Protein AF-A0A7S1PJK7-F1 (afdb_monomer_lite)

Organism: Alexandrium catenella (NCBI:txid2925)

Sequence (178 aa):
MEEAQFVAVVRESGYMPRGKQKHLVQDWFHKVQRPDGTIGFSEFLAVVRKLRELDRDRLRRIVDIHMPQRSGVVATSDVNDLLRDTGIMARNVLERTEIAALVEESQSSGARTLGREDVVMLCQRIAAKLRTMRHERERQYVPSVGWTEAHYCEFRAAFMVFDEDMSGVLERNEVMKA

Radius of gyration: 18.47 Å; chains: 1; bounding box: 55×32×52 Å

Secondary structure (DSSP, 8-state):
--HHHHHHHHHHHT-PPPGGGTHHHHHHHHHH--TTS---HHHHHHHHHHHHHHHHHHHHHHHHHHS-TTT-EEETTTHHHHHHHHT---SSHHHHHHHHHHHHHT-TTS-SEEEHHHHHHHHHHHHHHHHHHHHHHHHHHHHHTT--HHHHHHHHHHHHHH-SS--SS--HHHHTT-

Foldseek 3Di:
DALVVLVVVCLLLVLQDFDPCNCVSVVLLVVQADPVRDHDPVSSVVVVVVSLVVLLVVLLVLLVVQDDPPPQKHFLVCLQVSCVVSLLDDPDDVLVVVLVVLSVVLCPDVPRIGGSVSSSVSSSVSNVVRSVVVVVVLVVVQVVVPHDVVVSVVVVVVVVVQPRRSNVDHDPVSVVVD

Structure (mmCIF, N/CA/C/O backbone):
data_AF-A0A7S1PJK7-F1
#
_entry.id   AF-A0A7S1PJK7-F1
#
loop_
_atom_site.group_PDB
_atom_site.id
_atom_site.type_symbol
_atom_site.label_atom_id
_atom_site.label_alt_id
_atom_site.label_comp_id
_atom_site.label_asym_id
_atom_site.label_entity_id
_atom_site.label_seq_id
_atom_site.pdbx_PDB_ins_code
_atom_site.Cartn_x
_atom_site.Cartn_y
_atom_site.Cartn_z
_atom_site.occupancy
_atom_site.B_iso_or_equiv
_atom_site.auth_seq_id
_atom_site.auth_comp_id
_atom_site.auth_asym_id
_atom_site.auth_atom_id
_atom_site.pdbx_PDB_model_num
ATOM 1 N N . MET A 1 1 ? -5.685 7.215 21.814 1.00 84.88 1 MET A N 1
ATOM 2 C CA . MET A 1 1 ? -6.270 6.256 20.852 1.00 84.88 1 MET A CA 1
ATOM 3 C C . MET A 1 1 ? -6.161 4.855 21.429 1.00 84.88 1 MET A C 1
ATOM 5 O O . MET A 1 1 ? -5.092 4.526 21.937 1.00 84.88 1 MET A O 1
ATOM 9 N N . GLU A 1 2 ? -7.250 4.090 21.390 1.00 87.81 2 GLU A N 1
ATOM 10 C CA . GLU A 1 2 ? -7.316 2.692 21.856 1.00 87.81 2 GLU A CA 1
ATOM 11 C C . GLU A 1 2 ? -6.807 1.707 20.785 1.00 87.81 2 GLU A C 1
ATOM 13 O O . GLU A 1 2 ? -6.624 2.087 19.626 1.00 87.81 2 GLU A O 1
ATOM 18 N N . GLU A 1 3 ? -6.590 0.438 21.146 1.00 87.00 3 GLU A N 1
ATOM 19 C CA . GLU A 1 3 ? -6.033 -0.581 20.238 1.00 87.00 3 GLU A CA 1
ATOM 20 C C . GLU A 1 3 ? -6.895 -0.807 18.994 1.00 87.00 3 GLU A C 1
ATOM 22 O O . GLU A 1 3 ? -6.382 -0.783 17.874 1.00 87.00 3 GLU A O 1
ATOM 27 N N . ALA A 1 4 ? -8.211 -0.948 19.163 1.00 85.38 4 ALA A N 1
ATOM 28 C CA . ALA A 1 4 ? -9.129 -1.161 18.046 1.00 85.38 4 ALA A CA 1
ATOM 29 C C . ALA A 1 4 ? -9.072 -0.008 17.027 1.00 85.38 4 ALA A C 1
ATOM 31 O O . ALA A 1 4 ? -8.994 -0.237 15.820 1.00 85.38 4 ALA A O 1
ATOM 32 N N . GLN A 1 5 ? -9.028 1.235 17.517 1.00 87.00 5 GLN A N 1
ATOM 33 C CA . GLN A 1 5 ? -8.888 2.428 16.678 1.00 87.00 5 GLN A CA 1
ATOM 34 C C . GLN A 1 5 ? -7.528 2.460 15.971 1.00 87.00 5 GLN A C 1
ATOM 36 O O . GLN A 1 5 ? -7.453 2.761 14.783 1.00 87.00 5 GLN A O 1
ATOM 41 N N . PHE A 1 6 ? -6.450 2.108 16.675 1.00 89.50 6 PHE A N 1
ATOM 42 C CA . PHE A 1 6 ? -5.112 2.041 16.094 1.00 89.50 6 PHE A CA 1
ATOM 43 C C . PHE A 1 6 ? -5.045 1.032 14.941 1.00 89.50 6 PHE A C 1
ATOM 45 O O . PHE A 1 6 ? -4.557 1.361 13.859 1.00 89.50 6 PHE A O 1
ATOM 52 N N . VAL A 1 7 ? -5.570 -0.178 15.149 1.00 88.12 7 VAL A N 1
ATOM 53 C CA . VAL A 1 7 ? -5.600 -1.232 14.126 1.00 88.12 7 VAL A CA 1
ATOM 54 C C . VAL A 1 7 ? -6.446 -0.809 12.926 1.00 88.12 7 VAL A C 1
ATOM 56 O O . VAL A 1 7 ? -6.007 -0.999 11.789 1.00 88.12 7 VAL A O 1
ATOM 59 N N . ALA A 1 8 ? -7.608 -0.187 13.155 1.00 85.25 8 ALA A N 1
ATOM 60 C CA . ALA A 1 8 ? -8.463 0.327 12.087 1.00 85.25 8 ALA A CA 1
ATOM 61 C C . ALA A 1 8 ? -7.722 1.353 11.214 1.00 85.25 8 ALA A C 1
ATOM 63 O O . ALA A 1 8 ? -7.629 1.179 9.998 1.00 85.25 8 ALA A O 1
ATOM 64 N N . VAL A 1 9 ? -7.080 2.352 11.827 1.00 87.62 9 VAL A N 1
ATOM 65 C CA . VAL A 1 9 ? -6.327 3.379 11.087 1.00 87.62 9 VAL A CA 1
ATOM 66 C C . VAL A 1 9 ? -5.125 2.774 10.348 1.00 87.62 9 VAL A C 1
ATOM 68 O O . VAL A 1 9 ? -4.821 3.156 9.215 1.00 87.62 9 VAL A O 1
ATOM 71 N N . VAL A 1 10 ? -4.428 1.800 10.942 1.00 89.25 10 VAL A N 1
ATOM 72 C CA . VAL A 1 10 ? -3.316 1.103 10.272 1.00 89.25 10 VAL A CA 1
ATOM 73 C C . VAL A 1 10 ? -3.813 0.308 9.060 1.00 89.25 10 VAL A C 1
ATOM 75 O O . VAL A 1 10 ? -3.172 0.350 8.004 1.00 89.25 10 VAL A O 1
ATOM 78 N N . ARG A 1 11 ? -4.968 -0.355 9.163 1.00 86.19 11 ARG A N 1
ATOM 79 C CA . ARG A 1 11 ? -5.610 -1.045 8.037 1.00 86.19 11 ARG A CA 1
ATOM 80 C C . ARG A 1 11 ? -5.991 -0.061 6.927 1.00 86.19 11 ARG A C 1
ATOM 82 O O . ARG A 1 11 ? -5.604 -0.277 5.780 1.00 86.19 11 ARG A O 1
ATOM 89 N N . GLU A 1 12 ? -6.643 1.048 7.263 1.00 82.94 12 GLU A N 1
ATOM 90 C CA . GLU A 1 12 ? -7.028 2.098 6.306 1.00 82.94 12 GLU A CA 1
ATOM 91 C C . GLU A 1 12 ? -5.825 2.758 5.623 1.00 82.94 12 GLU A C 1
ATOM 93 O O . GLU A 1 12 ? -5.869 3.085 4.436 1.00 82.94 12 GLU A O 1
ATOM 98 N N . SER A 1 13 ? -4.699 2.886 6.330 1.00 84.69 13 SER A N 1
ATOM 99 C CA . SER A 1 13 ? -3.466 3.424 5.747 1.00 84.69 13 SER A CA 1
ATOM 100 C C . SER A 1 13 ? -2.891 2.543 4.624 1.00 84.69 13 SER A C 1
ATOM 102 O O . SER A 1 13 ? -2.109 3.015 3.788 1.00 84.69 13 SER A O 1
ATOM 104 N N . GLY A 1 14 ? -3.285 1.264 4.584 1.00 84.44 14 GLY A N 1
ATOM 105 C CA . GLY A 1 14 ? -2.800 0.260 3.641 1.00 84.44 14 GLY A CA 1
ATOM 106 C C . GLY A 1 14 ? -1.414 -0.300 3.967 1.00 84.44 14 GLY A C 1
ATOM 107 O O . GLY A 1 14 ? -0.818 -0.941 3.106 1.00 84.44 14 GLY A O 1
ATOM 108 N N . TYR A 1 15 ? -0.900 -0.061 5.179 1.00 88.00 15 TYR A N 1
ATOM 109 C CA . TYR A 1 15 ? 0.404 -0.558 5.645 1.00 88.00 15 TYR A CA 1
ATOM 110 C C . TYR A 1 15 ? 0.311 -1.697 6.662 1.00 88.00 15 TYR A C 1
ATOM 112 O O . TYR A 1 15 ? 1.319 -2.093 7.247 1.00 88.00 15 TYR A O 1
ATOM 120 N N . MET A 1 16 ? -0.887 -2.220 6.902 1.00 87.50 16 MET A N 1
ATOM 121 C CA . MET A 1 16 ? -1.063 -3.356 7.793 1.00 87.50 16 MET A CA 1
ATOM 122 C C . MET A 1 16 ? -0.271 -4.574 7.247 1.00 87.50 16 MET A C 1
ATOM 124 O O . MET A 1 16 ? -0.420 -4.945 6.078 1.00 87.50 16 MET A O 1
ATOM 128 N N . PRO A 1 17 ? 0.624 -5.188 8.040 1.00 85.31 17 PRO A N 1
ATOM 129 C CA . PRO A 1 17 ? 1.441 -6.304 7.578 1.00 85.31 17 PRO A CA 1
ATOM 130 C C . PRO A 1 17 ? 0.592 -7.543 7.285 1.00 85.31 17 PRO A C 1
ATOM 132 O O . PRO A 1 17 ? -0.418 -7.799 7.940 1.00 85.31 17 PRO A O 1
ATOM 135 N N . ARG A 1 18 ? 1.033 -8.355 6.319 1.00 79.38 18 ARG A N 1
ATOM 136 C CA . ARG A 1 18 ? 0.333 -9.576 5.893 1.00 79.38 18 ARG A CA 1
ATOM 137 C C . ARG A 1 18 ? 1.004 -10.844 6.431 1.00 79.38 18 ARG A C 1
ATOM 139 O O . ARG A 1 18 ? 2.179 -10.851 6.804 1.00 79.38 18 ARG A O 1
ATOM 146 N N . GLY A 1 19 ? 0.245 -11.940 6.453 1.00 80.31 19 GLY A N 1
ATOM 147 C CA . GLY A 1 19 ? 0.735 -13.266 6.838 1.00 80.31 19 GLY A CA 1
ATOM 148 C C . GLY A 1 19 ? 1.355 -13.297 8.238 1.00 80.31 19 GLY A C 1
ATOM 149 O O . GLY A 1 19 ? 0.785 -12.779 9.196 1.00 80.31 19 GLY A O 1
ATOM 150 N N . LYS A 1 20 ? 2.552 -13.886 8.353 1.00 80.50 20 LYS A N 1
ATOM 151 C CA . LYS A 1 20 ? 3.246 -14.077 9.639 1.00 80.50 20 LYS A CA 1
ATOM 152 C C . LYS A 1 20 ? 3.584 -12.770 10.361 1.00 80.50 20 LYS A C 1
ATOM 154 O O . LYS A 1 20 ? 3.830 -12.812 11.556 1.00 80.50 20 LYS A O 1
ATOM 159 N N . GLN A 1 21 ? 3.589 -11.626 9.674 1.00 85.25 21 GLN A N 1
ATOM 160 C CA . GLN A 1 21 ? 3.954 -10.327 10.249 1.00 85.25 21 GLN A CA 1
ATOM 161 C C . GLN A 1 21 ? 2.773 -9.563 10.872 1.00 85.25 21 GLN A C 1
ATOM 163 O O . GLN A 1 21 ? 2.993 -8.496 11.435 1.00 85.25 21 GLN A O 1
ATOM 168 N N . LYS A 1 22 ? 1.536 -10.087 10.816 1.00 82.62 22 LYS A N 1
ATOM 169 C CA . LYS A 1 22 ? 0.336 -9.417 11.365 1.00 82.62 22 LYS A CA 1
ATOM 170 C C . LYS A 1 22 ? 0.481 -9.002 12.839 1.00 82.62 22 LYS A C 1
ATOM 172 O O . LYS A 1 22 ? 0.051 -7.914 13.207 1.00 82.62 22 LYS A O 1
ATOM 177 N N . HIS A 1 23 ? 1.142 -9.829 13.653 1.00 86.31 23 HIS A N 1
ATOM 178 C CA . HIS A 1 23 ? 1.374 -9.573 15.082 1.00 86.31 23 HIS A CA 1
ATOM 179 C C . HIS A 1 23 ? 2.233 -8.324 15.355 1.00 86.31 23 HIS A C 1
ATOM 181 O O . HIS A 1 23 ? 2.114 -7.727 16.420 1.00 86.31 23 HIS A O 1
ATOM 187 N N . LEU A 1 24 ? 3.044 -7.862 14.390 1.00 90.50 24 LEU A N 1
ATOM 188 C CA . LEU A 1 24 ? 3.933 -6.708 14.582 1.00 90.50 24 LEU A CA 1
ATOM 189 C C . LEU A 1 24 ? 3.176 -5.428 14.948 1.00 90.50 24 LEU A C 1
ATOM 191 O O . LEU A 1 24 ? 3.710 -4.585 15.663 1.00 90.50 24 LEU A O 1
ATOM 195 N N . VAL A 1 25 ? 1.942 -5.270 14.464 1.00 90.81 25 VAL A N 1
ATOM 196 C CA . VAL A 1 25 ? 1.110 -4.095 14.761 1.00 90.81 25 VAL A CA 1
ATOM 197 C C . VAL A 1 25 ? 0.693 -4.089 16.226 1.00 90.81 25 VAL A C 1
ATOM 199 O O . VAL A 1 25 ? 0.812 -3.053 16.874 1.00 90.81 25 VAL A O 1
ATOM 202 N N . GLN A 1 26 ? 0.298 -5.247 16.760 1.00 90.31 26 GLN A N 1
ATOM 203 C CA . GLN A 1 26 ? -0.027 -5.418 18.176 1.00 90.31 26 GLN A CA 1
ATOM 204 C C . GLN A 1 26 ? 1.225 -5.233 19.037 1.00 90.31 26 GLN A C 1
ATOM 206 O O . GLN A 1 26 ? 1.210 -4.461 19.990 1.00 90.31 26 GLN A O 1
ATOM 211 N N . ASP A 1 27 ? 2.348 -5.848 18.669 1.00 92.69 27 ASP A N 1
ATOM 212 C CA . ASP A 1 27 ? 3.607 -5.681 19.403 1.00 92.69 27 ASP A CA 1
ATOM 213 C C . ASP A 1 27 ? 4.053 -4.218 19.459 1.00 92.69 27 ASP A C 1
ATOM 215 O O . ASP A 1 27 ? 4.560 -3.742 20.476 1.00 92.69 27 ASP A O 1
ATOM 219 N N . TRP A 1 28 ? 3.915 -3.492 18.348 1.00 93.50 28 TRP A N 1
ATOM 220 C CA . TRP A 1 28 ? 4.281 -2.083 18.288 1.00 93.50 28 TRP A CA 1
ATOM 221 C C . TRP A 1 28 ? 3.296 -1.206 19.045 1.00 93.50 28 TRP A C 1
ATOM 223 O O . TRP A 1 28 ? 3.766 -0.278 19.695 1.00 93.50 28 TRP A O 1
ATOM 233 N N . PHE A 1 29 ? 1.999 -1.527 19.033 1.00 91.88 29 PHE A N 1
ATOM 234 C CA . PHE A 1 29 ? 0.999 -0.878 19.877 1.00 91.88 29 PHE A CA 1
ATOM 235 C C . PHE A 1 29 ? 1.406 -0.957 21.355 1.00 91.88 29 PHE A C 1
ATOM 237 O O . PHE A 1 29 ? 1.643 0.078 21.973 1.00 91.88 29 PHE A O 1
ATOM 244 N N . HIS A 1 30 ? 1.619 -2.166 21.883 1.00 92.12 30 HIS A N 1
ATOM 245 C CA . HIS A 1 30 ? 1.985 -2.378 23.290 1.00 92.12 30 HIS A CA 1
ATOM 246 C C . HIS A 1 30 ? 3.309 -1.701 23.673 1.00 92.12 30 HIS A C 1
ATOM 248 O O . HIS A 1 30 ? 3.463 -1.209 24.786 1.00 92.12 30 HIS A O 1
ATOM 254 N N . LYS A 1 31 ? 4.274 -1.626 22.746 1.00 93.69 31 LYS A N 1
ATOM 255 C CA . LYS A 1 31 ? 5.570 -0.966 22.989 1.00 93.69 31 LYS A CA 1
ATOM 256 C C . LYS A 1 31 ? 5.486 0.553 23.100 1.00 93.69 31 LYS A C 1
ATOM 258 O O . LYS A 1 31 ? 6.372 1.145 23.708 1.00 93.69 31 LYS A O 1
ATOM 263 N N . VAL A 1 32 ? 4.505 1.184 22.457 1.00 92.94 32 VAL A N 1
ATOM 264 C CA . VAL A 1 32 ? 4.350 2.649 22.468 1.00 92.94 32 VAL A CA 1
ATOM 265 C C . VAL A 1 32 ? 3.151 3.114 23.297 1.00 92.94 32 VAL A C 1
ATOM 267 O O . VAL A 1 32 ? 2.859 4.309 23.342 1.00 92.94 32 VAL A O 1
ATOM 270 N N . GLN A 1 33 ? 2.454 2.173 23.934 1.00 93.69 33 GLN A N 1
ATOM 271 C CA . GLN A 1 33 ? 1.320 2.436 24.802 1.00 93.69 33 GLN A CA 1
ATOM 272 C C . GLN A 1 33 ? 1.777 3.192 26.051 1.00 93.69 33 GLN A C 1
ATOM 274 O O . GLN A 1 33 ? 2.797 2.880 26.669 1.00 93.69 33 GLN A O 1
ATOM 279 N N . ARG A 1 34 ? 1.010 4.215 26.418 1.00 91.38 34 ARG A N 1
ATOM 280 C CA . ARG A 1 34 ? 1.197 4.975 27.653 1.00 91.38 34 ARG A CA 1
ATOM 281 C C . ARG A 1 34 ? 0.612 4.198 28.840 1.00 91.38 34 ARG A C 1
ATOM 283 O O . ARG A 1 34 ? -0.193 3.290 28.638 1.00 91.38 34 ARG A O 1
ATOM 290 N N . PRO A 1 35 ? 0.947 4.571 30.089 1.00 90.56 35 PRO A N 1
ATOM 291 C CA . PRO A 1 35 ? 0.412 3.899 31.277 1.00 90.56 35 PRO A CA 1
ATOM 292 C C . PRO A 1 35 ? -1.120 3.911 31.389 1.00 90.56 35 PRO A C 1
ATOM 294 O O . PRO A 1 35 ? -1.686 3.046 32.045 1.00 90.56 35 PRO A O 1
ATOM 297 N N . ASP A 1 36 ? -1.790 4.873 30.748 1.00 90.12 36 ASP A N 1
ATOM 298 C CA . ASP A 1 36 ? -3.255 4.980 30.694 1.00 90.12 36 ASP A CA 1
ATOM 299 C C . ASP A 1 36 ? -3.904 4.054 29.648 1.00 90.12 36 ASP A C 1
ATOM 301 O O . ASP A 1 36 ? -5.114 4.097 29.439 1.00 90.12 36 ASP A O 1
ATOM 305 N N . GLY A 1 37 ? -3.108 3.228 28.969 1.00 86.50 37 GLY A N 1
ATOM 306 C CA . GLY A 1 37 ? -3.579 2.311 27.942 1.00 86.50 37 GLY A CA 1
ATOM 307 C C . GLY A 1 37 ? -3.761 2.952 26.563 1.00 86.50 37 GLY A C 1
ATOM 308 O O . GLY A 1 37 ? -4.174 2.265 25.627 1.00 86.50 37 GLY A O 1
ATOM 309 N N . THR A 1 38 ? -3.432 4.235 26.391 1.00 90.31 38 THR A N 1
ATOM 310 C CA . THR A 1 38 ? -3.630 4.955 25.129 1.00 90.31 38 THR A CA 1
ATOM 311 C C . THR A 1 38 ? -2.329 5.209 24.371 1.00 90.31 38 THR A C 1
ATOM 313 O O . THR A 1 38 ? -1.228 5.181 24.918 1.00 90.31 38 THR A O 1
ATOM 316 N N . ILE A 1 39 ? -2.456 5.497 23.076 1.00 92.06 39 ILE A N 1
ATOM 317 C CA . ILE A 1 39 ? -1.368 6.010 22.233 1.00 92.06 39 ILE A CA 1
ATOM 318 C C . ILE A 1 39 ? -1.679 7.450 21.812 1.00 92.06 39 ILE A C 1
ATOM 320 O O . ILE A 1 39 ? -2.817 7.757 21.426 1.00 92.06 39 ILE A O 1
ATOM 324 N N . GLY A 1 40 ? -0.669 8.324 21.869 1.00 91.88 40 GLY A N 1
ATOM 325 C CA . GLY A 1 40 ? -0.718 9.680 21.326 1.00 91.88 40 GLY A CA 1
ATOM 326 C C . GLY A 1 40 ? -0.293 9.756 19.857 1.00 91.88 40 GLY A C 1
ATOM 327 O O . GLY A 1 40 ? 0.261 8.823 19.280 1.00 91.88 40 GLY A O 1
ATOM 328 N N . PHE A 1 41 ? -0.542 10.898 19.218 1.00 90.69 41 PHE A N 1
ATOM 329 C CA . PHE A 1 41 ? -0.307 11.049 17.779 1.00 90.69 41 PHE A CA 1
ATOM 330 C C . PHE A 1 41 ? 1.171 10.888 17.375 1.00 90.69 41 PHE A C 1
ATOM 332 O O . PHE A 1 41 ? 1.470 10.260 16.362 1.00 90.69 41 PHE A O 1
ATOM 339 N N . SER A 1 42 ? 2.107 11.389 18.185 1.00 93.31 42 SER A N 1
ATOM 340 C CA . SER A 1 42 ? 3.556 11.220 17.987 1.00 93.31 42 SER A CA 1
ATOM 341 C C . SER A 1 42 ? 3.976 9.751 17.960 1.00 93.31 42 SER A C 1
ATOM 343 O O . SER A 1 42 ? 4.686 9.319 17.049 1.00 93.31 42 SER A O 1
ATOM 345 N N . GLU A 1 43 ? 3.502 8.978 18.935 1.00 93.50 43 GLU A N 1
ATOM 346 C CA . GLU A 1 43 ? 3.759 7.544 19.043 1.00 93.50 43 GLU A CA 1
ATOM 347 C C . GLU A 1 43 ? 3.159 6.789 17.849 1.00 93.50 43 GLU A C 1
ATOM 349 O O . GLU A 1 43 ? 3.831 5.963 17.227 1.00 93.50 43 GLU A O 1
ATOM 354 N N . PHE A 1 44 ? 1.931 7.140 17.458 1.00 91.62 44 PHE A N 1
ATOM 355 C CA . PHE A 1 44 ? 1.285 6.598 16.266 1.00 91.62 44 PHE A CA 1
ATOM 356 C C . PHE A 1 44 ? 2.110 6.857 14.995 1.00 91.62 44 PHE A C 1
ATOM 358 O O . PHE A 1 44 ? 2.400 5.924 14.243 1.00 91.62 44 PHE A O 1
ATOM 365 N N . LEU A 1 45 ? 2.566 8.096 14.772 1.00 91.88 45 LEU A N 1
ATOM 366 C CA . LEU A 1 45 ? 3.400 8.442 13.616 1.00 91.88 45 LEU A CA 1
ATOM 367 C C . LEU A 1 45 ? 4.725 7.668 13.595 1.00 91.88 45 LEU A C 1
ATOM 369 O O . LEU A 1 45 ? 5.206 7.300 12.518 1.00 91.88 45 LEU A O 1
ATOM 373 N N . ALA A 1 46 ? 5.315 7.400 14.763 1.00 92.81 46 ALA A N 1
ATOM 374 C CA . ALA A 1 46 ? 6.520 6.584 14.863 1.00 92.81 46 ALA A CA 1
ATOM 375 C C . ALA A 1 46 ? 6.264 5.140 14.405 1.00 92.81 46 ALA A C 1
ATOM 377 O O . ALA A 1 46 ? 7.088 4.576 13.679 1.00 92.81 46 ALA A O 1
ATOM 378 N N . VAL A 1 47 ? 5.113 4.555 14.759 1.00 93.50 47 VAL A N 1
ATOM 379 C CA . VAL A 1 47 ? 4.742 3.214 14.285 1.00 93.50 47 VAL A CA 1
ATOM 380 C C . VAL A 1 47 ? 4.446 3.209 12.785 1.00 93.50 47 VAL A C 1
ATOM 382 O O . VAL A 1 47 ? 4.987 2.373 12.063 1.00 93.50 47 VAL A O 1
ATOM 385 N N . VAL A 1 48 ? 3.678 4.178 12.278 1.00 92.06 48 VAL A N 1
ATOM 386 C CA . VAL A 1 48 ? 3.395 4.297 10.836 1.00 92.06 48 VAL A CA 1
ATOM 387 C C . VAL A 1 48 ? 4.684 4.426 10.023 1.00 92.06 48 VAL A C 1
ATOM 389 O O . VAL A 1 48 ? 4.806 3.825 8.957 1.00 92.06 48 VAL A O 1
ATOM 392 N N . ARG A 1 49 ? 5.690 5.153 10.526 1.00 92.81 49 ARG A N 1
ATOM 393 C CA . ARG A 1 49 ? 7.003 5.247 9.870 1.00 92.81 49 ARG A CA 1
ATOM 394 C C . ARG A 1 49 ? 7.684 3.882 9.743 1.00 92.81 49 ARG A C 1
ATOM 396 O O . ARG A 1 49 ? 8.222 3.588 8.678 1.00 92.81 49 ARG A O 1
ATOM 403 N N . LYS A 1 50 ? 7.632 3.051 10.789 1.00 93.81 50 LYS A N 1
ATOM 404 C CA . LYS A 1 50 ? 8.177 1.683 10.766 1.00 93.81 50 LYS A CA 1
ATOM 405 C C . LYS A 1 50 ? 7.413 0.781 9.799 1.00 93.81 50 LYS A C 1
ATOM 407 O O . LYS A 1 50 ? 8.037 0.048 9.042 1.00 93.81 50 LYS A O 1
ATOM 412 N N . LEU A 1 51 ? 6.083 0.876 9.774 1.00 92.62 51 LEU A N 1
ATOM 413 C CA . LEU A 1 51 ? 5.244 0.124 8.835 1.00 92.62 51 LEU A CA 1
ATOM 414 C C . LEU A 1 51 ? 5.539 0.497 7.373 1.00 92.62 51 LEU A C 1
ATOM 416 O O . LEU A 1 51 ? 5.642 -0.378 6.517 1.00 92.62 51 LEU A O 1
ATOM 420 N N . ARG A 1 52 ? 5.749 1.790 7.093 1.00 91.69 52 ARG A N 1
ATOM 421 C CA . ARG A 1 52 ? 6.161 2.273 5.765 1.00 91.69 52 ARG A CA 1
ATOM 422 C C . ARG A 1 52 ? 7.515 1.722 5.333 1.00 91.69 52 ARG A C 1
ATOM 424 O O . ARG A 1 52 ? 7.676 1.404 4.160 1.00 91.69 52 ARG A O 1
ATOM 431 N N . GLU A 1 53 ? 8.474 1.632 6.252 1.00 93.62 53 GLU A N 1
ATOM 432 C CA . GLU A 1 53 ? 9.785 1.043 5.957 1.00 93.62 53 GLU A CA 1
ATOM 433 C C . GLU A 1 53 ? 9.680 -0.462 5.709 1.00 93.62 53 GLU A C 1
ATOM 435 O O . GLU A 1 53 ? 10.237 -0.955 4.737 1.00 93.62 53 GLU A O 1
ATOM 440 N N . LEU A 1 54 ? 8.879 -1.173 6.508 1.00 92.56 54 LEU A N 1
ATOM 441 C CA . LEU A 1 54 ? 8.625 -2.600 6.313 1.00 92.56 54 LEU A CA 1
ATOM 442 C C . LEU A 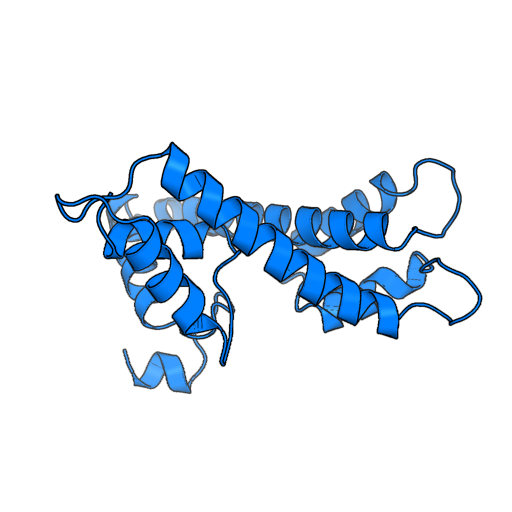1 54 ? 8.030 -2.892 4.924 1.00 92.56 54 LEU A C 1
ATOM 444 O O . LEU A 1 54 ? 8.438 -3.846 4.257 1.00 92.56 54 LEU A O 1
ATOM 448 N N . ASP A 1 55 ? 7.082 -2.066 4.471 1.00 91.81 55 ASP A N 1
ATOM 449 C CA . ASP A 1 55 ? 6.534 -2.167 3.117 1.00 91.81 55 ASP A CA 1
ATOM 450 C C . ASP A 1 55 ? 7.580 -1.815 2.049 1.00 91.81 55 ASP A C 1
ATOM 452 O O . ASP A 1 55 ? 7.704 -2.550 1.070 1.00 91.81 55 ASP A O 1
ATOM 456 N N . ARG A 1 56 ? 8.402 -0.773 2.254 1.00 93.94 56 ARG A N 1
ATOM 457 C CA . ARG A 1 56 ? 9.524 -0.467 1.347 1.00 93.94 56 ARG A CA 1
ATOM 458 C C . ARG A 1 56 ? 10.497 -1.632 1.229 1.00 93.94 56 ARG A C 1
ATOM 460 O O . ARG A 1 56 ? 10.856 -1.986 0.115 1.00 93.94 56 ARG A O 1
ATOM 467 N N . ASP A 1 57 ? 10.872 -2.281 2.325 1.00 94.19 57 ASP A N 1
ATOM 468 C CA . ASP A 1 57 ? 11.772 -3.440 2.311 1.00 94.19 57 ASP A CA 1
ATOM 469 C C . ASP A 1 57 ? 11.162 -4.659 1.616 1.00 94.19 57 ASP A C 1
ATOM 471 O O . ASP A 1 57 ? 11.864 -5.454 0.985 1.00 94.19 57 ASP A O 1
ATOM 475 N N . ARG A 1 58 ? 9.840 -4.833 1.701 1.00 92.31 58 ARG A N 1
ATOM 476 C CA . ARG A 1 58 ? 9.129 -5.834 0.900 1.00 92.31 58 ARG A CA 1
ATOM 477 C C . ARG A 1 58 ? 9.183 -5.481 -0.586 1.00 92.31 58 ARG A C 1
ATOM 479 O O . ARG A 1 58 ? 9.536 -6.345 -1.382 1.00 92.31 58 ARG A O 1
ATOM 486 N N . LEU A 1 59 ? 8.851 -4.244 -0.950 1.00 93.69 59 LEU A N 1
ATOM 487 C CA . LEU A 1 59 ? 8.848 -3.782 -2.339 1.00 93.69 59 LEU A CA 1
ATOM 488 C C . LEU A 1 59 ? 10.244 -3.867 -2.953 1.00 93.69 59 LEU A C 1
ATOM 490 O O . LEU A 1 59 ? 10.393 -4.434 -4.024 1.00 93.69 59 LEU A O 1
ATOM 494 N N . ARG A 1 60 ? 11.269 -3.407 -2.236 1.00 94.75 60 ARG A N 1
ATOM 495 C CA . ARG A 1 60 ? 12.680 -3.514 -2.615 1.00 94.75 60 ARG A CA 1
ATOM 496 C C . ARG A 1 60 ? 13.072 -4.933 -3.002 1.00 94.75 60 ARG A C 1
ATOM 498 O O . ARG A 1 60 ? 13.620 -5.124 -4.074 1.00 94.75 60 ARG A O 1
ATOM 505 N N . ARG A 1 61 ? 12.722 -5.931 -2.183 1.00 92.94 61 ARG A N 1
ATOM 506 C CA . ARG A 1 61 ? 13.010 -7.343 -2.490 1.00 92.94 61 ARG A CA 1
ATOM 507 C C . ARG A 1 61 ? 12.341 -7.824 -3.775 1.00 92.94 61 ARG A C 1
ATOM 509 O O . ARG A 1 61 ? 12.918 -8.648 -4.469 1.00 92.94 61 ARG A O 1
ATOM 516 N N . ILE A 1 62 ? 11.140 -7.336 -4.080 1.00 92.50 62 ILE A N 1
ATOM 517 C CA . ILE A 1 62 ? 10.435 -7.673 -5.326 1.00 92.50 62 ILE A CA 1
ATOM 518 C C . ILE A 1 62 ? 11.099 -6.963 -6.505 1.00 92.50 62 ILE A C 1
ATOM 520 O O . ILE A 1 62 ? 11.387 -7.591 -7.514 1.00 92.50 62 ILE A O 1
ATOM 524 N N . VAL A 1 63 ? 11.411 -5.676 -6.354 1.00 92.44 63 VAL A N 1
ATOM 525 C CA . VAL A 1 63 ? 12.140 -4.893 -7.358 1.00 92.44 63 VAL A CA 1
ATOM 526 C C . VAL A 1 63 ? 13.480 -5.557 -7.685 1.00 92.44 63 VAL A C 1
ATOM 528 O O . VAL A 1 63 ? 13.791 -5.732 -8.856 1.00 92.44 63 VAL A O 1
ATOM 531 N N . ASP A 1 64 ? 14.219 -6.025 -6.677 1.00 90.56 64 ASP A N 1
ATOM 532 C CA . ASP A 1 64 ? 15.516 -6.690 -6.844 1.00 90.56 64 ASP A CA 1
ATOM 533 C C . ASP A 1 64 ? 15.424 -7.983 -7.689 1.00 90.56 64 ASP A C 1
ATOM 535 O O . ASP A 1 64 ? 16.395 -8.342 -8.350 1.00 90.56 64 ASP A O 1
ATOM 539 N N . ILE A 1 65 ? 14.266 -8.660 -7.726 1.00 89.31 65 ILE A N 1
ATOM 540 C CA . ILE A 1 65 ? 14.019 -9.829 -8.599 1.00 89.31 65 ILE A CA 1
ATOM 541 C C . ILE A 1 65 ? 13.857 -9.403 -10.064 1.00 89.31 65 ILE A C 1
ATOM 543 O O . ILE A 1 65 ? 14.301 -10.106 -10.970 1.00 89.31 65 ILE A O 1
ATOM 547 N N . HIS A 1 66 ? 13.231 -8.248 -10.291 1.00 85.81 66 HIS A N 1
ATOM 548 C CA . HIS A 1 66 ? 12.960 -7.689 -11.620 1.00 85.81 66 HIS A CA 1
ATOM 549 C C . HIS A 1 66 ? 14.128 -6.873 -12.180 1.00 85.81 66 HIS A C 1
ATOM 551 O O . HIS A 1 66 ? 14.119 -6.501 -13.350 1.00 85.81 66 HIS A O 1
ATOM 557 N N . MET A 1 67 ? 15.149 -6.593 -11.370 1.00 86.25 67 MET A N 1
ATOM 558 C CA . MET A 1 67 ? 16.333 -5.856 -11.794 1.00 86.25 67 MET A CA 1
ATOM 559 C C . MET A 1 67 ? 17.405 -6.798 -12.359 1.00 86.25 67 MET A C 1
ATOM 561 O O . MET A 1 67 ? 17.940 -7.642 -11.636 1.00 86.25 67 MET A O 1
ATOM 565 N N . PRO A 1 68 ? 17.831 -6.619 -13.624 1.00 78.75 68 PRO A N 1
ATOM 566 C CA . PRO A 1 68 ? 19.001 -7.316 -14.140 1.00 78.75 68 PRO A CA 1
ATOM 567 C C . PRO A 1 68 ? 20.236 -6.962 -13.302 1.00 78.75 68 PRO A C 1
ATOM 569 O O . PRO A 1 68 ? 20.545 -5.776 -13.149 1.00 78.75 68 PRO A O 1
ATOM 572 N N . GLN A 1 69 ? 20.986 -7.972 -12.835 1.00 67.06 69 GLN A N 1
ATOM 573 C CA . GLN A 1 69 ? 22.102 -7.834 -11.874 1.00 67.06 69 GLN A CA 1
ATOM 574 C C . GLN A 1 69 ? 23.181 -6.796 -12.239 1.00 67.06 69 GLN A C 1
ATOM 576 O O . GLN A 1 69 ? 23.963 -6.399 -11.382 1.00 67.06 69 GLN A O 1
ATOM 581 N N . ARG A 1 70 ? 23.256 -6.360 -13.503 1.00 62.78 70 ARG A N 1
ATOM 582 C CA . ARG A 1 70 ? 24.259 -5.401 -13.999 1.00 62.78 70 ARG A CA 1
ATOM 583 C C . ARG A 1 70 ? 23.709 -4.022 -14.361 1.00 62.78 70 ARG A C 1
ATOM 585 O O . ARG A 1 70 ? 24.499 -3.140 -14.670 1.00 62.78 70 ARG A O 1
ATOM 592 N N . SER A 1 71 ? 22.391 -3.838 -14.371 1.00 75.75 71 SER A N 1
ATOM 593 C CA . SER A 1 71 ? 21.778 -2.600 -14.870 1.00 75.75 71 SER A CA 1
ATOM 594 C C . SER A 1 71 ? 21.534 -1.567 -13.771 1.00 75.75 71 SER A C 1
ATOM 596 O O . SER A 1 71 ? 21.636 -0.373 -14.027 1.00 75.75 71 SER A O 1
ATOM 598 N N . GLY A 1 72 ? 21.207 -2.012 -12.551 1.00 82.75 72 GLY A N 1
ATOM 599 C CA . GLY A 1 72 ? 20.813 -1.104 -11.471 1.00 82.75 72 GLY A CA 1
ATOM 600 C C . GLY A 1 72 ? 19.524 -0.319 -11.760 1.00 82.75 72 GLY A C 1
ATOM 601 O O . GLY A 1 72 ? 19.208 0.607 -11.014 1.00 82.75 72 GLY A O 1
ATOM 602 N N . VAL A 1 73 ? 18.757 -0.706 -12.790 1.00 88.62 73 VAL A N 1
ATOM 603 C CA . VAL A 1 73 ? 17.510 -0.051 -13.206 1.00 88.62 73 VAL A CA 1
ATOM 604 C C . VAL A 1 73 ? 16.446 -1.067 -13.642 1.00 88.62 73 VAL A C 1
ATOM 606 O O . VAL A 1 73 ? 16.764 -2.205 -13.976 1.00 88.62 73 VAL A O 1
ATOM 609 N N . VAL A 1 74 ? 15.182 -0.645 -13.657 1.00 89.12 74 VAL A N 1
ATOM 610 C CA . VAL A 1 74 ? 14.036 -1.402 -14.193 1.00 89.12 74 VAL A CA 1
ATOM 611 C C . VAL A 1 74 ? 13.526 -0.699 -15.445 1.00 89.12 74 VAL A C 1
ATOM 613 O O . VAL A 1 74 ? 13.332 0.518 -15.421 1.00 89.12 74 VAL A O 1
ATOM 616 N N . ALA A 1 75 ? 13.300 -1.431 -16.538 1.00 88.50 75 ALA A N 1
ATOM 617 C CA . ALA A 1 75 ? 12.688 -0.854 -17.732 1.00 88.50 75 ALA A CA 1
ATOM 618 C C . ALA A 1 75 ? 11.202 -0.562 -17.482 1.00 88.50 75 ALA A C 1
ATOM 620 O O . ALA A 1 75 ? 10.499 -1.337 -16.838 1.00 88.50 75 ALA A O 1
ATOM 621 N N . THR A 1 76 ? 10.686 0.547 -18.012 1.00 84.88 76 THR A N 1
ATOM 622 C CA . THR A 1 76 ? 9.280 0.931 -17.791 1.00 84.88 76 THR A CA 1
ATOM 623 C C . THR A 1 76 ? 8.282 -0.061 -18.393 1.00 84.88 76 THR A C 1
ATOM 625 O O . THR A 1 76 ? 7.156 -0.154 -17.909 1.00 84.88 76 THR A O 1
ATOM 628 N N . SER A 1 77 ? 8.702 -0.847 -19.391 1.00 85.69 77 SER A N 1
ATOM 629 C CA . SER A 1 77 ? 7.941 -1.982 -19.930 1.00 85.69 77 SER A CA 1
ATOM 630 C C . SER A 1 77 ? 7.654 -3.061 -18.886 1.00 85.69 77 SER A C 1
ATOM 632 O O . SER A 1 77 ? 6.592 -3.676 -18.929 1.00 85.69 77 SER A O 1
ATOM 634 N N . ASP A 1 78 ? 8.562 -3.238 -17.927 1.00 87.00 78 ASP A N 1
ATOM 635 C CA . ASP A 1 78 ? 8.548 -4.347 -16.968 1.00 87.00 78 ASP A CA 1
ATOM 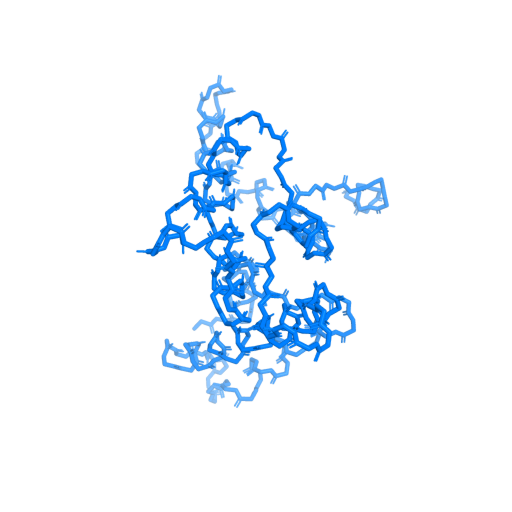636 C C . ASP A 1 78 ? 7.801 -3.959 -15.681 1.00 87.00 78 ASP A C 1
ATOM 638 O O . ASP A 1 78 ? 7.469 -4.799 -14.845 1.00 87.00 78 ASP A O 1
ATOM 642 N N . VAL A 1 79 ? 7.463 -2.671 -15.530 1.00 88.31 79 VAL A N 1
ATOM 643 C CA . VAL A 1 79 ? 6.759 -2.143 -14.354 1.00 88.31 79 VAL A CA 1
ATOM 644 C C . VAL A 1 79 ? 5.399 -2.812 -14.166 1.00 88.31 79 VAL A C 1
ATOM 646 O O . VAL A 1 79 ? 5.004 -3.052 -13.033 1.00 88.31 79 VAL A O 1
ATOM 649 N N . ASN A 1 80 ? 4.682 -3.170 -15.235 1.00 88.06 80 ASN A N 1
ATOM 650 C CA . ASN A 1 80 ? 3.390 -3.854 -15.099 1.00 88.06 80 ASN A CA 1
ATOM 651 C C . ASN A 1 80 ? 3.520 -5.258 -14.488 1.00 88.06 80 ASN A C 1
ATOM 653 O O . ASN A 1 80 ? 2.675 -5.656 -13.682 1.00 88.06 80 ASN A O 1
ATOM 657 N N . ASP A 1 81 ? 4.569 -5.996 -14.849 1.00 89.62 81 ASP A N 1
ATOM 658 C CA . ASP A 1 81 ? 4.826 -7.328 -14.297 1.00 89.62 81 ASP A CA 1
ATOM 659 C C . ASP A 1 81 ? 5.320 -7.230 -12.851 1.00 89.62 81 ASP A C 1
ATOM 661 O O . ASP A 1 81 ? 4.835 -7.946 -11.975 1.00 89.62 81 ASP A O 1
ATOM 665 N N . LEU A 1 82 ? 6.157 -6.235 -12.559 1.00 92.00 82 LEU A N 1
ATOM 666 C CA . LEU A 1 82 ? 6.555 -5.901 -11.196 1.00 92.00 82 LEU A CA 1
ATOM 667 C C . LEU A 1 82 ? 5.349 -5.527 -10.321 1.00 92.00 82 LEU A C 1
ATOM 669 O O . LEU A 1 82 ? 5.200 -6.035 -9.209 1.00 92.00 82 LEU A O 1
ATOM 673 N N . LEU A 1 83 ? 4.446 -4.671 -10.810 1.00 92.06 83 LEU A N 1
ATOM 674 C CA . LEU A 1 83 ? 3.233 -4.282 -10.086 1.00 92.06 83 LEU A CA 1
ATOM 675 C C . LEU A 1 83 ? 2.355 -5.501 -9.780 1.00 92.06 83 LEU A C 1
ATOM 677 O O . LEU A 1 83 ? 1.865 -5.637 -8.655 1.00 92.06 83 LEU A O 1
ATOM 681 N N . ARG A 1 84 ? 2.233 -6.433 -10.729 1.00 90.81 84 ARG A N 1
ATOM 682 C CA . ARG A 1 84 ? 1.561 -7.720 -10.520 1.00 90.81 84 ARG A CA 1
ATOM 683 C C . ARG A 1 84 ? 2.185 -8.509 -9.367 1.00 90.81 84 ARG A C 1
ATOM 685 O O . ARG A 1 84 ? 1.445 -8.917 -8.473 1.00 90.81 84 ARG A O 1
ATOM 692 N N . ASP A 1 85 ? 3.506 -8.631 -9.319 1.00 91.25 85 ASP A N 1
ATOM 693 C CA . ASP A 1 85 ? 4.204 -9.366 -8.254 1.00 91.25 85 ASP A CA 1
ATOM 694 C C . ASP A 1 85 ? 4.140 -8.661 -6.891 1.00 91.25 85 ASP A C 1
ATOM 696 O O . ASP A 1 85 ? 4.162 -9.299 -5.836 1.00 91.25 85 ASP A O 1
ATOM 700 N N . THR A 1 86 ? 3.981 -7.335 -6.880 1.00 89.19 86 THR A N 1
ATOM 701 C CA . THR A 1 86 ? 3.715 -6.584 -5.642 1.00 89.19 86 THR A CA 1
ATOM 702 C C . THR A 1 86 ? 2.274 -6.711 -5.136 1.00 89.19 86 THR A C 1
ATOM 704 O O . THR A 1 86 ? 2.012 -6.317 -3.992 1.00 89.19 86 THR A O 1
ATOM 707 N N . GLY A 1 87 ? 1.363 -7.268 -5.947 1.00 88.00 87 GLY A N 1
ATOM 708 C CA . GLY A 1 87 ? -0.078 -7.343 -5.689 1.00 88.00 87 GLY A CA 1
ATOM 709 C C . GLY A 1 87 ? -0.839 -6.051 -6.015 1.00 88.00 87 GLY A C 1
ATOM 710 O O . GLY A 1 87 ? -1.989 -5.884 -5.605 1.00 88.00 87 GLY A O 1
ATOM 711 N N . ILE A 1 88 ? -0.210 -5.113 -6.724 1.00 90.38 88 ILE A N 1
ATOM 712 C CA . ILE A 1 88 ? -0.796 -3.832 -7.115 1.00 90.38 88 ILE A CA 1
ATOM 713 C C . ILE A 1 88 ? -1.397 -3.996 -8.510 1.00 90.38 88 ILE A C 1
ATOM 715 O O . ILE A 1 88 ? -0.718 -3.880 -9.522 1.00 90.38 88 ILE A O 1
ATOM 719 N N . MET A 1 89 ? -2.697 -4.277 -8.568 1.00 89.06 89 MET A N 1
ATOM 720 C CA . MET A 1 89 ? -3.402 -4.510 -9.831 1.00 89.06 89 MET A CA 1
ATOM 721 C C . MET A 1 89 ? -4.589 -3.574 -9.996 1.00 89.06 89 MET A C 1
ATOM 723 O O . MET A 1 89 ? -5.338 -3.341 -9.044 1.00 89.06 89 MET A O 1
ATOM 727 N N . ALA A 1 90 ? -4.792 -3.091 -11.219 1.00 91.19 90 ALA A N 1
ATOM 728 C CA . ALA A 1 90 ? -5.998 -2.370 -11.604 1.00 91.19 90 ALA A CA 1
ATOM 729 C C . ALA A 1 90 ? -7.209 -3.306 -11.665 1.00 91.19 90 ALA A C 1
ATOM 731 O O . ALA A 1 90 ? -7.132 -4.389 -12.242 1.00 91.19 90 ALA A O 1
ATOM 732 N N . ARG A 1 91 ? -8.360 -2.850 -11.166 1.00 89.50 91 ARG A N 1
ATOM 733 C CA . ARG A 1 91 ? -9.636 -3.588 -11.256 1.00 89.50 91 ARG A CA 1
ATOM 734 C C . ARG A 1 91 ? -10.512 -3.162 -12.436 1.00 89.50 91 ARG A C 1
ATOM 736 O O . ARG A 1 91 ? -11.506 -3.809 -12.731 1.00 89.50 91 ARG A O 1
ATOM 743 N N . ASN A 1 92 ? -10.201 -2.042 -13.083 1.00 91.12 92 ASN A N 1
ATOM 744 C CA . ASN A 1 92 ? -11.029 -1.433 -14.132 1.00 91.12 92 ASN A CA 1
ATOM 745 C C . ASN A 1 92 ? -10.189 -0.524 -15.037 1.00 91.12 92 ASN A C 1
ATOM 747 O O . ASN A 1 92 ? -9.010 -0.288 -14.780 1.00 91.12 92 ASN A O 1
ATOM 751 N N . VAL A 1 93 ? -10.819 -0.026 -16.105 1.00 94.19 93 VAL A N 1
ATOM 752 C CA . VAL A 1 93 ? -10.189 0.849 -17.104 1.00 94.19 93 VAL A CA 1
ATOM 753 C C . VAL A 1 93 ? -9.628 2.119 -16.463 1.00 94.19 93 VAL A C 1
ATOM 755 O O . VAL A 1 93 ? -8.483 2.452 -16.729 1.00 94.19 93 VAL A O 1
ATOM 758 N N . LEU A 1 94 ? -10.385 2.776 -15.577 1.00 94.56 94 LEU A N 1
ATOM 759 C CA . LEU A 1 94 ? -9.961 4.030 -14.942 1.00 94.56 94 LEU A CA 1
ATOM 760 C C . LEU A 1 94 ? -8.695 3.843 -14.097 1.00 94.56 94 LEU A C 1
ATOM 762 O O . LEU A 1 94 ? -7.763 4.632 -14.196 1.00 94.56 94 LEU A O 1
ATOM 766 N N . GLU A 1 95 ? -8.630 2.767 -13.309 1.00 95.19 95 GLU A N 1
ATOM 767 C CA . GLU A 1 95 ? -7.430 2.417 -12.538 1.00 95.19 95 GLU A CA 1
ATOM 768 C C . GLU A 1 95 ? -6.225 2.115 -13.441 1.00 95.19 95 GLU A C 1
ATOM 770 O O . GLU A 1 95 ? -5.107 2.492 -13.101 1.00 95.19 95 GLU A O 1
ATOM 775 N N . ARG A 1 96 ? -6.431 1.475 -14.603 1.00 94.69 96 ARG A N 1
ATOM 776 C CA . ARG A 1 96 ? -5.349 1.247 -15.579 1.00 94.69 96 ARG A CA 1
ATOM 777 C C . ARG A 1 96 ? -4.829 2.554 -16.167 1.00 94.69 96 ARG A C 1
ATOM 779 O O . ARG A 1 96 ? -3.619 2.715 -16.281 1.00 94.69 96 ARG A O 1
ATOM 786 N N . THR A 1 97 ? -5.728 3.471 -16.522 1.00 95.44 97 THR A N 1
ATOM 787 C CA . THR A 1 97 ? -5.363 4.797 -17.035 1.00 95.44 97 THR A CA 1
ATOM 788 C C . THR A 1 97 ? -4.549 5.578 -16.007 1.00 95.44 97 THR A C 1
ATOM 790 O O . THR A 1 97 ? -3.523 6.153 -16.350 1.00 95.44 97 THR A O 1
ATOM 793 N N . GLU A 1 98 ? -4.954 5.541 -14.738 1.00 96.00 98 GLU A N 1
ATOM 794 C CA . GLU A 1 98 ? -4.233 6.226 -13.665 1.00 96.00 98 GLU A CA 1
ATOM 795 C C . GLU A 1 98 ? -2.843 5.625 -13.407 1.00 96.00 98 GLU A C 1
ATOM 797 O O . GLU A 1 98 ? -1.877 6.360 -13.221 1.00 96.00 98 GLU A O 1
ATOM 802 N N . ILE A 1 99 ? -2.713 4.293 -13.427 1.00 94.50 99 ILE A N 1
ATOM 803 C CA . ILE A 1 99 ? -1.401 3.635 -13.327 1.00 94.50 99 ILE A CA 1
ATOM 804 C C . ILE A 1 99 ? -0.492 4.091 -14.466 1.00 94.50 99 ILE A C 1
ATOM 806 O O . ILE A 1 99 ? 0.653 4.453 -14.210 1.00 94.50 99 ILE A O 1
ATOM 810 N N . ALA A 1 100 ? -0.995 4.096 -15.704 1.00 92.81 100 ALA A N 1
ATOM 811 C CA . ALA A 1 100 ? -0.217 4.518 -16.863 1.00 92.81 100 ALA A CA 1
ATOM 812 C C . ALA A 1 100 ? 0.273 5.969 -16.719 1.00 92.81 100 ALA A C 1
ATOM 814 O O . ALA A 1 100 ? 1.456 6.223 -16.933 1.00 92.81 100 ALA A O 1
ATOM 815 N N . ALA A 1 101 ? -0.596 6.878 -16.263 1.00 93.50 101 ALA A N 1
ATOM 816 C CA . ALA A 1 101 ? -0.233 8.270 -16.005 1.00 93.50 101 ALA A CA 1
ATOM 817 C C . ALA A 1 101 ? 0.865 8.396 -14.934 1.00 93.50 101 ALA A C 1
ATOM 819 O O . ALA A 1 101 ? 1.860 9.081 -15.148 1.00 93.50 101 ALA A O 1
ATOM 820 N N . LEU A 1 102 ? 0.754 7.677 -13.811 1.00 93.94 102 LEU A N 1
ATOM 821 C CA . LEU A 1 102 ? 1.771 7.703 -12.749 1.00 93.94 102 LEU A CA 1
ATOM 822 C C . LEU A 1 102 ? 3.122 7.128 -13.202 1.00 93.94 102 LEU A C 1
ATOM 824 O O . LEU A 1 102 ? 4.175 7.617 -12.785 1.00 93.94 102 LEU A O 1
ATOM 828 N N . VAL A 1 103 ? 3.103 6.091 -14.044 1.00 91.50 103 VAL A N 1
ATOM 829 C CA . VAL A 1 103 ? 4.316 5.522 -14.648 1.00 91.50 103 VAL A CA 1
ATOM 830 C C . VAL A 1 103 ? 4.953 6.527 -15.608 1.00 91.50 103 VAL A C 1
ATOM 832 O O . VAL A 1 103 ? 6.171 6.687 -15.588 1.00 91.50 103 VAL A O 1
ATOM 835 N N . GLU A 1 104 ? 4.161 7.226 -16.417 1.00 89.75 104 GLU A N 1
ATOM 836 C CA . GLU A 1 104 ? 4.643 8.263 -17.334 1.00 89.75 104 GLU A CA 1
ATOM 837 C C . GLU A 1 104 ? 5.239 9.463 -16.580 1.00 89.75 104 GLU A C 1
ATOM 839 O O . GLU A 1 104 ? 6.364 9.864 -16.867 1.00 89.75 104 GLU A O 1
ATOM 844 N N . GLU A 1 105 ? 4.573 9.957 -15.533 1.00 89.19 105 GLU A N 1
ATOM 845 C CA . GLU A 1 105 ? 5.079 11.038 -14.669 1.00 89.19 105 GLU A CA 1
ATOM 846 C C . GLU A 1 105 ? 6.418 10.710 -13.998 1.00 89.19 105 GLU A C 1
ATOM 848 O O . GLU A 1 105 ? 7.218 11.603 -13.718 1.00 89.19 105 GLU A O 1
ATOM 853 N N . SER A 1 106 ? 6.665 9.432 -13.697 1.00 86.31 106 SER A N 1
ATOM 854 C CA . SER A 1 106 ? 7.923 9.007 -13.075 1.00 86.31 106 SER A CA 1
ATOM 855 C C . SER A 1 106 ? 9.124 9.072 -14.030 1.00 86.31 106 SER A C 1
ATOM 857 O O . SER A 1 106 ? 10.270 9.018 -13.583 1.00 86.31 106 SER A O 1
ATOM 859 N N . GLN A 1 107 ? 8.890 9.257 -15.334 1.00 81.31 107 GLN A N 1
ATOM 860 C CA . GLN A 1 107 ? 9.926 9.363 -16.363 1.00 81.31 107 GLN A CA 1
ATOM 861 C C . GLN A 1 107 ? 10.435 10.808 -16.472 1.00 81.31 107 GLN A C 1
ATOM 863 O O . GLN A 1 107 ? 10.207 11.509 -17.452 1.00 81.31 107 GLN A O 1
ATOM 868 N N . SER A 1 108 ? 11.167 11.253 -15.451 1.00 61.75 108 SER A N 1
ATOM 869 C CA . SER A 1 108 ? 11.675 12.632 -15.324 1.00 61.75 108 SER A CA 1
ATOM 870 C C . SER A 1 108 ? 12.673 13.063 -16.424 1.00 61.75 108 SER A C 1
ATOM 872 O O . SER A 1 108 ? 12.882 14.253 -16.645 1.00 61.75 108 SER A O 1
ATOM 874 N N . SER A 1 109 ? 13.287 12.126 -17.158 1.00 62.19 109 SER A N 1
ATOM 875 C CA . SER A 1 109 ? 14.401 12.424 -18.081 1.00 62.19 109 SER A CA 1
ATOM 876 C C . SER A 1 109 ? 14.244 11.878 -19.505 1.00 62.19 109 SER A C 1
ATOM 878 O O . SER A 1 109 ? 15.204 11.889 -20.274 1.00 62.19 109 SER A O 1
ATOM 880 N N . GLY A 1 110 ? 13.074 11.339 -19.868 1.00 64.06 110 GLY A N 1
ATOM 881 C CA . GLY A 1 110 ? 12.898 10.596 -21.126 1.00 64.06 110 GLY A CA 1
ATOM 882 C C . GLY A 1 110 ? 13.653 9.256 -21.172 1.00 64.06 110 GLY A C 1
ATOM 883 O O . GLY A 1 110 ? 13.532 8.507 -22.144 1.00 64.06 110 GLY A O 1
ATOM 884 N N . ALA A 1 111 ? 14.400 8.916 -20.115 1.00 70.31 111 ALA A N 1
ATOM 885 C CA . ALA A 1 111 ? 14.933 7.582 -19.912 1.00 70.31 111 ALA A CA 1
ATOM 886 C C . ALA A 1 111 ? 13.771 6.623 -19.619 1.00 70.31 111 ALA A C 1
ATOM 888 O O . ALA A 1 111 ? 13.009 6.812 -18.672 1.00 70.31 111 ALA A O 1
ATOM 889 N N . ARG A 1 112 ? 13.644 5.558 -20.417 1.00 83.25 112 ARG A N 1
ATOM 890 C CA . ARG A 1 112 ? 12.631 4.498 -20.236 1.00 83.25 112 ARG A CA 1
ATOM 891 C C . ARG A 1 112 ? 13.009 3.507 -19.127 1.00 83.25 112 ARG A C 1
ATOM 893 O O . ARG A 1 112 ? 12.722 2.316 -19.221 1.00 83.25 112 ARG A O 1
ATOM 900 N N . THR A 1 113 ? 13.698 3.992 -18.101 1.00 88.25 113 THR A N 1
ATOM 901 C CA . THR A 1 113 ? 14.251 3.191 -17.011 1.00 88.25 113 THR A CA 1
ATOM 902 C C . THR A 1 113 ? 14.113 3.933 -15.693 1.00 88.25 113 THR A C 1
ATOM 904 O O . THR A 1 113 ? 14.331 5.142 -15.6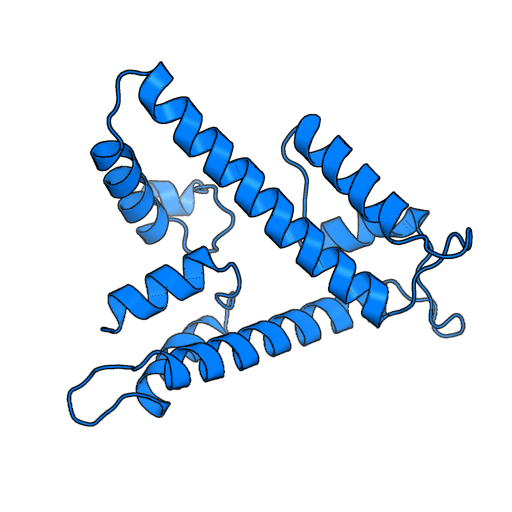47 1.00 88.25 113 THR A O 1
ATOM 907 N N . LEU A 1 114 ? 13.820 3.202 -14.625 1.00 89.81 114 LEU A N 1
ATOM 908 C CA . LEU A 1 114 ? 13.668 3.730 -13.275 1.00 89.81 114 LEU A CA 1
ATOM 909 C C . LEU A 1 114 ? 14.721 3.120 -12.353 1.00 89.81 114 LEU A C 1
ATOM 911 O O . LEU A 1 114 ? 15.009 1.923 -12.439 1.00 89.81 114 LEU A O 1
ATOM 915 N N . GLY A 1 115 ? 15.290 3.931 -11.461 1.00 90.38 115 GLY A N 1
ATOM 916 C CA . GLY A 1 115 ? 16.156 3.430 -10.404 1.00 90.38 115 GLY A CA 1
ATOM 917 C C . GLY A 1 115 ? 15.362 2.622 -9.379 1.00 90.38 115 GLY A C 1
ATOM 918 O O . GLY A 1 115 ? 14.145 2.752 -9.254 1.00 90.38 115 GLY A O 1
ATOM 919 N N . ARG A 1 116 ? 16.061 1.800 -8.596 1.00 91.50 116 ARG A N 1
ATOM 920 C CA . ARG A 1 116 ? 15.443 0.940 -7.576 1.00 91.50 116 ARG A CA 1
ATOM 921 C C . ARG A 1 116 ? 14.480 1.687 -6.648 1.00 91.50 116 ARG A C 1
ATOM 923 O O . ARG A 1 116 ? 13.339 1.269 -6.474 1.00 91.50 116 ARG A O 1
ATOM 930 N N . GLU A 1 117 ? 14.933 2.789 -6.049 1.00 91.81 117 GLU A N 1
ATOM 931 C CA . GLU A 1 117 ? 14.101 3.554 -5.111 1.00 91.81 117 GLU A CA 1
ATOM 932 C C . GLU A 1 117 ? 12.971 4.310 -5.825 1.00 91.81 117 GLU A C 1
ATOM 934 O O . GLU A 1 117 ? 11.890 4.444 -5.254 1.00 91.81 117 GLU A O 1
ATOM 939 N N . ASP A 1 118 ? 13.158 4.711 -7.087 1.00 92.00 118 ASP A N 1
ATOM 940 C CA . ASP A 1 118 ? 12.094 5.333 -7.886 1.00 92.00 118 ASP A CA 1
ATOM 941 C C . ASP A 1 118 ? 10.938 4.355 -8.105 1.00 92.00 118 ASP A C 1
ATOM 943 O O . ASP A 1 118 ? 9.774 4.719 -7.933 1.00 92.00 118 ASP A O 1
ATOM 947 N N . VAL A 1 119 ? 11.245 3.087 -8.402 1.00 92.44 119 VAL A N 1
ATOM 948 C CA . VAL A 1 119 ? 10.231 2.035 -8.561 1.00 92.44 119 VAL A CA 1
ATOM 949 C C . VAL A 1 119 ? 9.511 1.752 -7.244 1.00 92.44 119 VAL A C 1
ATOM 951 O O . VAL A 1 119 ? 8.288 1.613 -7.231 1.00 92.44 119 VAL A O 1
ATOM 954 N N . VAL A 1 120 ? 10.235 1.699 -6.121 1.00 94.25 120 VAL A N 1
ATOM 955 C CA . VAL A 1 120 ? 9.626 1.518 -4.791 1.00 94.25 120 VAL A CA 1
ATOM 956 C C . VAL A 1 120 ? 8.649 2.657 -4.494 1.00 94.25 120 VAL A C 1
ATOM 958 O O . VAL A 1 120 ? 7.504 2.409 -4.109 1.00 94.25 120 VAL A O 1
ATOM 961 N N . MET A 1 121 ? 9.065 3.904 -4.724 1.00 93.31 121 MET A N 1
ATOM 962 C CA . MET A 1 121 ? 8.218 5.081 -4.527 1.00 93.31 121 MET A CA 1
ATOM 963 C C . MET A 1 121 ? 7.017 5.090 -5.478 1.00 93.31 121 MET A C 1
ATOM 965 O O . MET A 1 121 ? 5.903 5.404 -5.0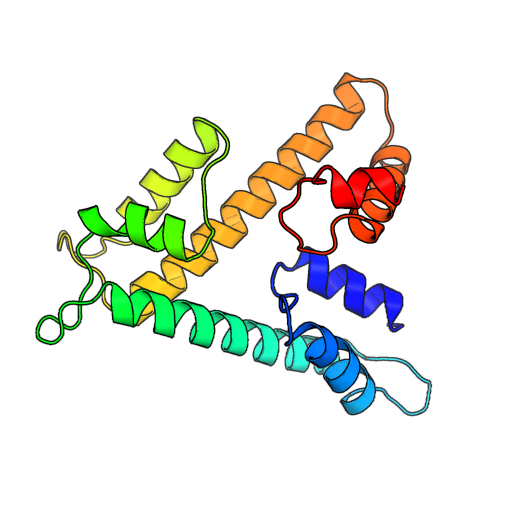53 1.00 93.31 121 MET A O 1
ATOM 969 N N . LEU A 1 122 ? 7.210 4.694 -6.737 1.00 94.19 122 LEU A N 1
ATOM 970 C CA . LEU A 1 122 ? 6.141 4.551 -7.722 1.00 94.19 122 LEU A CA 1
ATOM 971 C C . LEU A 1 122 ? 5.105 3.508 -7.280 1.00 94.19 122 LEU A C 1
ATOM 973 O O . LEU A 1 122 ? 3.911 3.802 -7.284 1.00 94.19 122 LEU A O 1
ATOM 977 N N . CYS A 1 123 ? 5.541 2.338 -6.806 1.00 94.81 123 CYS A N 1
ATOM 978 C CA . CYS A 1 123 ? 4.652 1.309 -6.260 1.00 94.81 123 CYS A CA 1
ATOM 979 C C . CYS A 1 123 ? 3.821 1.849 -5.088 1.00 94.81 123 CYS A C 1
ATOM 981 O O . CYS A 1 123 ? 2.604 1.659 -5.048 1.00 94.81 123 CYS A O 1
ATOM 983 N N . GLN A 1 124 ? 4.444 2.575 -4.153 1.00 93.19 124 GLN A N 1
ATOM 984 C CA . GLN A 1 124 ? 3.723 3.174 -3.024 1.00 93.19 124 GLN A CA 1
ATOM 985 C C . GLN A 1 124 ? 2.700 4.223 -3.481 1.00 93.19 124 GLN A C 1
ATOM 987 O O . GLN A 1 124 ? 1.565 4.216 -2.993 1.00 93.19 124 GLN A O 1
ATOM 992 N N . ARG A 1 125 ? 3.066 5.089 -4.438 1.00 94.31 125 ARG A N 1
ATOM 993 C CA . ARG A 1 125 ? 2.164 6.098 -5.023 1.00 94.31 125 ARG A CA 1
ATOM 994 C C . ARG A 1 125 ? 0.969 5.446 -5.710 1.00 94.31 125 ARG A C 1
ATOM 996 O O . ARG A 1 125 ? -0.165 5.835 -5.437 1.00 94.31 125 ARG A O 1
ATOM 1003 N N . ILE A 1 126 ? 1.210 4.434 -6.542 1.00 95.12 126 ILE A N 1
ATOM 1004 C CA . ILE A 1 126 ? 0.151 3.704 -7.240 1.00 95.12 126 ILE A CA 1
ATOM 1005 C C . ILE A 1 126 ? -0.770 3.017 -6.231 1.00 95.12 126 ILE A C 1
ATOM 1007 O O . ILE A 1 126 ? -1.984 3.193 -6.299 1.00 95.12 126 ILE A O 1
ATOM 1011 N N . ALA A 1 127 ? -0.226 2.277 -5.260 1.00 92.62 127 ALA A N 1
ATOM 1012 C CA . ALA A 1 127 ? -1.045 1.584 -4.269 1.00 92.62 127 ALA A CA 1
ATOM 1013 C C . ALA A 1 127 ? -1.933 2.559 -3.480 1.00 92.62 127 ALA A C 1
ATOM 1015 O O . ALA A 1 127 ? -3.118 2.287 -3.280 1.00 92.62 127 ALA A O 1
ATOM 1016 N N . ALA A 1 128 ? -1.384 3.705 -3.066 1.00 92.12 128 ALA A N 1
ATOM 1017 C CA . ALA A 1 128 ? -2.145 4.751 -2.392 1.00 92.12 128 ALA A CA 1
ATOM 1018 C C . ALA A 1 128 ? -3.238 5.337 -3.299 1.00 92.12 128 ALA A C 1
ATOM 1020 O O . ALA A 1 128 ? -4.389 5.435 -2.875 1.00 92.12 128 ALA A O 1
ATOM 1021 N N . LYS A 1 129 ? -2.916 5.658 -4.559 1.00 94.88 129 LYS A N 1
ATOM 1022 C CA . LYS A 1 129 ? -3.882 6.225 -5.508 1.00 94.88 129 LYS A CA 1
ATOM 1023 C C . LYS A 1 129 ? -5.031 5.261 -5.803 1.00 94.88 129 LYS A C 1
ATOM 1025 O O . LYS A 1 129 ? -6.189 5.668 -5.739 1.00 94.88 129 LYS A O 1
ATOM 1030 N N . LEU A 1 130 ? -4.732 3.985 -6.053 1.00 93.00 130 LEU A N 1
ATOM 1031 C CA . LEU A 1 130 ? -5.749 2.956 -6.281 1.00 93.00 130 LEU A CA 1
ATOM 1032 C C . LEU A 1 130 ? -6.662 2.779 -5.065 1.00 93.00 130 LEU A C 1
ATOM 1034 O O . LEU A 1 130 ? -7.871 2.630 -5.238 1.00 93.00 130 LEU A O 1
ATOM 1038 N N . ARG A 1 131 ? -6.117 2.826 -3.842 1.00 89.44 131 ARG A N 1
ATOM 1039 C CA . ARG A 1 131 ? -6.935 2.802 -2.619 1.00 89.44 131 ARG A CA 1
ATOM 1040 C C . ARG A 1 131 ? -7.891 3.988 -2.576 1.00 89.44 131 ARG A C 1
ATOM 1042 O O . ARG A 1 131 ? -9.091 3.771 -2.444 1.00 89.44 131 ARG A O 1
ATOM 1049 N N . THR A 1 132 ? -7.394 5.210 -2.762 1.00 90.81 132 THR A N 1
ATOM 1050 C CA . THR A 1 132 ? -8.239 6.414 -2.771 1.00 90.81 132 THR A CA 1
ATOM 1051 C C . THR A 1 132 ? -9.340 6.326 -3.827 1.00 90.81 132 THR A C 1
ATOM 1053 O O . THR A 1 132 ? -10.495 6.602 -3.523 1.00 90.81 132 THR A O 1
ATOM 1056 N N . MET A 1 133 ? -9.022 5.879 -5.047 1.00 92.88 133 MET A N 1
ATOM 1057 C CA . MET A 1 133 ? -10.017 5.717 -6.115 1.00 92.88 133 MET A CA 1
ATOM 1058 C C . MET A 1 133 ? -11.104 4.693 -5.774 1.00 92.88 133 MET A C 1
ATOM 1060 O O . MET A 1 133 ? -12.263 4.885 -6.137 1.00 92.88 133 MET A O 1
ATOM 1064 N N . ARG A 1 134 ? -10.740 3.593 -5.108 1.00 89.81 134 ARG A N 1
ATOM 1065 C CA . ARG A 1 134 ? -11.694 2.553 -4.697 1.00 89.81 134 ARG A CA 1
ATOM 1066 C C . ARG A 1 134 ? -12.599 3.051 -3.581 1.00 89.81 134 ARG A C 1
ATOM 1068 O O . ARG A 1 134 ? -13.810 2.957 -3.729 1.00 89.81 134 ARG A O 1
ATOM 1075 N N . HIS A 1 135 ? -12.024 3.661 -2.547 1.00 86.88 135 HIS A N 1
ATOM 1076 C CA . HIS A 1 135 ? -12.788 4.262 -1.454 1.00 86.88 135 HIS A CA 1
ATOM 1077 C C . HIS A 1 135 ? -13.752 5.342 -1.948 1.00 86.88 135 HIS A C 1
ATOM 1079 O O . HIS A 1 135 ? -14.909 5.364 -1.544 1.00 86.88 135 HIS A O 1
ATOM 1085 N N . GLU A 1 136 ? -13.307 6.207 -2.861 1.00 89.62 136 GLU A N 1
ATOM 1086 C CA . GLU A 1 136 ? -14.168 7.236 -3.443 1.00 89.62 136 GLU A CA 1
ATOM 1087 C C . GLU A 1 136 ? -15.339 6.618 -4.217 1.00 89.62 136 GLU A C 1
ATOM 1089 O O . GLU A 1 136 ? -16.478 7.054 -4.074 1.00 89.62 136 GLU A O 1
ATOM 1094 N N . ARG A 1 137 ? -15.083 5.564 -5.001 1.00 88.94 137 ARG A N 1
ATOM 1095 C CA . ARG A 1 137 ? -16.136 4.866 -5.747 1.00 88.94 137 ARG A CA 1
ATOM 1096 C C . ARG A 1 137 ? -17.139 4.185 -4.821 1.00 88.94 137 ARG A C 1
ATOM 1098 O O . ARG A 1 137 ? -18.337 4.275 -5.069 1.00 88.94 137 ARG A O 1
ATOM 1105 N N . GLU A 1 138 ? -16.658 3.505 -3.783 1.00 86.69 138 GLU A N 1
ATOM 1106 C CA . GLU A 1 138 ? -17.510 2.874 -2.772 1.00 86.69 138 GLU A CA 1
ATOM 1107 C C . GLU A 1 138 ? -18.396 3.927 -2.093 1.00 86.69 138 GLU A C 1
ATOM 1109 O O . GLU A 1 138 ? -19.614 3.763 -2.046 1.00 86.69 138 GLU A O 1
ATOM 1114 N N . ARG A 1 139 ? -17.817 5.063 -1.685 1.00 84.81 139 ARG A N 1
ATOM 1115 C CA . ARG A 1 139 ? -18.560 6.173 -1.074 1.00 84.81 139 ARG A CA 1
ATOM 1116 C C . ARG A 1 139 ? -19.592 6.792 -2.020 1.00 84.81 139 ARG A C 1
ATOM 1118 O O . ARG A 1 139 ? -20.679 7.145 -1.585 1.00 84.81 139 ARG A O 1
ATOM 1125 N N . GLN A 1 140 ? -19.292 6.913 -3.314 1.00 87.69 140 GLN A N 1
ATOM 1126 C CA . GLN A 1 140 ? -20.239 7.437 -4.311 1.00 87.69 140 GLN A CA 1
ATOM 1127 C C . GLN A 1 140 ? -21.372 6.459 -4.648 1.00 87.69 140 GLN A C 1
ATOM 1129 O O . GLN A 1 140 ? -22.447 6.884 -5.071 1.00 87.69 140 GLN A O 1
ATOM 1134 N N . TYR A 1 141 ? -21.157 5.157 -4.453 1.00 86.75 141 TYR A N 1
ATOM 1135 C CA . TYR A 1 141 ? -22.186 4.141 -4.662 1.00 86.75 141 TYR A CA 1
ATOM 1136 C C . TYR A 1 141 ? -23.259 4.162 -3.564 1.00 86.75 141 TYR A C 1
ATOM 1138 O O . TYR A 1 141 ? -24.435 3.970 -3.843 1.00 86.75 141 TYR A O 1
ATOM 1146 N N . VAL A 1 142 ? -22.876 4.460 -2.325 1.00 86.56 142 VAL A N 1
ATOM 1147 C CA . VAL A 1 142 ? -23.773 4.513 -1.156 1.00 86.56 142 VAL A CA 1
ATOM 1148 C C . VAL A 1 142 ? -25.026 5.378 -1.390 1.00 86.56 142 VAL A C 1
ATOM 1150 O O . VAL A 1 142 ? -26.134 4.849 -1.267 1.00 86.56 142 VAL A O 1
ATOM 1153 N N . PRO A 1 143 ? -24.923 6.660 -1.797 1.00 85.19 143 PRO A N 1
ATOM 1154 C CA . PRO A 1 143 ? -26.108 7.477 -2.040 1.00 85.19 143 PRO A CA 1
ATOM 1155 C C . PRO A 1 143 ? -26.900 7.030 -3.275 1.00 85.19 143 PRO A C 1
ATOM 1157 O O . PRO A 1 143 ? -28.111 7.237 -3.315 1.00 85.19 143 PRO A O 1
ATOM 1160 N N . SER A 1 144 ? -26.264 6.401 -4.273 1.00 87.81 144 SER A N 1
ATOM 1161 C CA . SER A 1 144 ? -26.962 5.982 -5.498 1.00 87.81 144 SER A CA 1
ATOM 1162 C C . SER A 1 144 ? -27.943 4.829 -5.263 1.00 87.81 144 SER A C 1
ATOM 1164 O O . SER A 1 144 ? -28.903 4.684 -6.017 1.00 87.81 144 SER A O 1
ATOM 1166 N N . VAL A 1 145 ? -27.751 4.064 -4.183 1.00 89.06 145 VAL A N 1
ATOM 1167 C CA . VAL A 1 145 ? -28.660 2.996 -3.736 1.00 89.06 145 VAL A CA 1
ATOM 1168 C C . VAL A 1 145 ? -29.535 3.397 -2.542 1.00 89.06 145 VAL A C 1
ATOM 1170 O O . VAL A 1 145 ? -30.207 2.551 -1.956 1.00 89.06 145 VAL A O 1
ATOM 1173 N N . GLY A 1 146 ? -29.551 4.684 -2.178 1.00 90.44 146 GLY A N 1
ATOM 1174 C CA . GLY A 1 146 ? -30.369 5.208 -1.080 1.00 90.44 146 GLY A CA 1
ATOM 1175 C C . GLY A 1 146 ? -29.824 4.906 0.319 1.00 90.44 146 GLY A C 1
ATOM 1176 O O . GLY A 1 146 ? -30.568 4.978 1.297 1.00 90.44 146 GLY A O 1
ATOM 1177 N N . TRP A 1 147 ? -28.542 4.557 0.441 1.00 91.75 147 TRP A N 1
ATOM 1178 C CA . TRP A 1 147 ? -27.896 4.359 1.735 1.00 91.75 147 TRP A CA 1
ATOM 1179 C C . TRP A 1 147 ? -27.276 5.651 2.265 1.00 91.75 147 TRP A C 1
ATOM 1181 O O . TRP A 1 147 ? -26.963 6.579 1.521 1.00 91.75 147 TRP A O 1
ATOM 1191 N N . THR A 1 148 ? -27.121 5.710 3.587 1.00 90.50 148 THR A N 1
ATOM 1192 C CA . THR A 1 148 ? -26.496 6.832 4.284 1.00 90.50 148 THR A CA 1
ATOM 1193 C C . THR A 1 148 ? -25.012 6.557 4.508 1.00 90.50 148 THR A C 1
ATOM 1195 O O . THR A 1 148 ? -24.564 5.410 4.468 1.00 90.50 148 THR A O 1
ATOM 1198 N N . GLU A 1 149 ? -24.255 7.604 4.832 1.00 86.38 149 GLU A N 1
ATOM 1199 C CA . GLU A 1 149 ? -22.859 7.464 5.262 1.00 86.38 149 GLU A CA 1
ATOM 1200 C C . GLU A 1 149 ? -22.723 6.549 6.494 1.00 86.38 149 GLU A C 1
ATOM 1202 O O . GLU A 1 149 ? -21.746 5.819 6.625 1.00 86.38 149 GLU A O 1
ATOM 1207 N N . ALA A 1 150 ? -23.728 6.521 7.377 1.00 88.19 150 ALA A N 1
ATOM 1208 C CA . ALA A 1 150 ? -23.726 5.622 8.529 1.00 88.19 150 ALA A CA 1
ATOM 1209 C C . ALA A 1 150 ? -23.755 4.146 8.100 1.00 88.19 150 ALA A C 1
ATOM 1211 O O . ALA A 1 150 ? -22.964 3.356 8.613 1.00 88.19 150 ALA A O 1
ATOM 1212 N N . HIS A 1 151 ? -24.585 3.792 7.109 1.00 88.31 151 HIS A N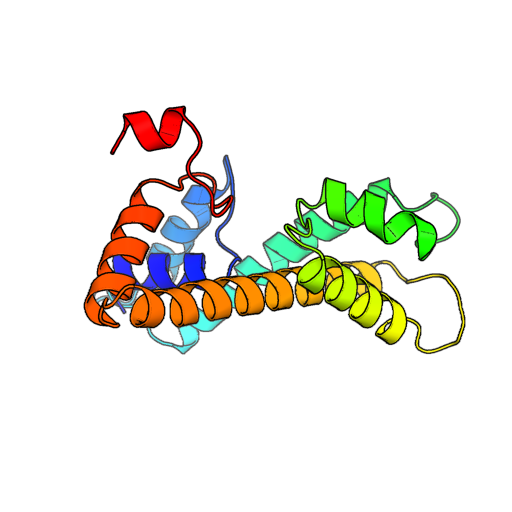 1
ATOM 1213 C CA . HIS A 1 151 ? -24.592 2.440 6.538 1.00 88.31 151 HIS A CA 1
ATOM 1214 C C . HIS A 1 151 ? -23.248 2.102 5.886 1.00 88.31 151 HIS A C 1
ATOM 1216 O O . HIS A 1 151 ? -22.756 0.987 6.030 1.00 88.31 151 HIS A O 1
ATOM 1222 N N . TYR A 1 152 ? -22.624 3.061 5.194 1.00 86.31 152 TYR A N 1
ATOM 1223 C CA . TYR A 1 152 ? -21.296 2.861 4.613 1.00 86.31 152 TYR A CA 1
ATOM 1224 C C . TYR A 1 152 ? -20.250 2.521 5.677 1.00 86.31 152 TYR A C 1
ATOM 1226 O O . TYR A 1 152 ? -19.549 1.517 5.545 1.00 86.31 152 TYR A O 1
ATOM 1234 N N . CYS A 1 153 ? -20.176 3.315 6.748 1.00 85.00 153 CYS A N 1
ATOM 1235 C CA . CYS A 1 153 ? -19.264 3.072 7.862 1.00 85.00 153 CYS A CA 1
ATOM 1236 C C . CYS A 1 153 ? -19.509 1.704 8.514 1.00 85.00 153 CYS A C 1
ATOM 1238 O O . CYS A 1 153 ? -18.554 0.975 8.778 1.00 85.00 153 CYS A O 1
ATOM 1240 N N . GLU A 1 154 ? -20.774 1.334 8.728 1.00 88.25 154 GLU A N 1
ATOM 1241 C CA . GLU A 1 154 ? -21.157 0.043 9.305 1.00 88.25 154 GLU A CA 1
ATOM 1242 C C . GLU A 1 154 ? -20.737 -1.133 8.412 1.00 88.25 154 GLU A C 1
ATOM 1244 O O . GLU A 1 154 ? -20.026 -2.033 8.865 1.00 88.25 154 GLU A O 1
ATOM 1249 N N . PHE A 1 155 ? -21.088 -1.105 7.122 1.00 87.31 155 PHE A N 1
ATOM 1250 C CA . PHE A 1 155 ? -20.702 -2.155 6.177 1.00 87.31 155 PHE A CA 1
ATOM 1251 C C . PHE A 1 155 ? -19.192 -2.246 6.014 1.00 87.31 155 PHE A C 1
ATOM 1253 O O . PHE A 1 155 ? -18.650 -3.347 5.912 1.00 87.31 155 PHE A O 1
ATOM 1260 N N . ARG A 1 156 ? -18.488 -1.109 6.020 1.00 85.56 156 ARG A N 1
ATOM 1261 C CA . ARG A 1 156 ? -17.032 -1.107 5.917 1.00 85.56 156 ARG A CA 1
ATOM 1262 C C . ARG A 1 156 ? -16.390 -1.713 7.158 1.00 85.56 156 ARG A C 1
ATOM 1264 O O . ARG A 1 156 ? -15.478 -2.523 6.999 1.00 85.56 156 ARG A O 1
ATOM 1271 N N . ALA A 1 157 ? -16.875 -1.373 8.352 1.00 83.62 157 ALA A N 1
ATOM 1272 C CA . ALA A 1 157 ? -16.404 -1.958 9.602 1.00 83.62 157 ALA A CA 1
ATOM 1273 C C . ALA A 1 157 ? -16.630 -3.476 9.622 1.00 83.62 157 ALA A C 1
ATOM 1275 O O . ALA A 1 157 ? -15.689 -4.223 9.886 1.00 83.62 157 ALA A O 1
ATOM 1276 N N . ALA A 1 158 ? -17.827 -3.938 9.246 1.00 86.31 158 ALA A N 1
ATOM 1277 C CA . ALA A 1 158 ? -18.138 -5.362 9.143 1.00 86.31 158 ALA A CA 1
ATOM 1278 C C . ALA A 1 158 ? -17.235 -6.068 8.118 1.00 86.31 158 ALA A C 1
ATOM 1280 O O . ALA A 1 158 ? -16.591 -7.063 8.436 1.00 86.31 158 ALA A O 1
ATOM 1281 N N . PHE A 1 159 ? -17.093 -5.508 6.914 1.00 86.62 159 PHE A N 1
ATOM 1282 C CA . PHE A 1 159 ? -16.209 -6.040 5.875 1.00 86.62 159 PHE A CA 1
ATOM 1283 C C . PHE A 1 159 ? -14.764 -6.169 6.364 1.00 86.62 159 PHE A C 1
ATOM 1285 O O . PHE A 1 159 ? -14.089 -7.157 6.081 1.00 86.62 159 PHE A O 1
ATOM 1292 N N . MET A 1 160 ? -14.274 -5.184 7.122 1.00 81.69 160 MET A N 1
ATOM 1293 C CA . MET A 1 160 ? -12.916 -5.219 7.651 1.00 81.69 160 MET A CA 1
ATOM 1294 C C . MET A 1 160 ? -12.687 -6.357 8.653 1.00 81.69 160 MET A C 1
ATOM 1296 O O . MET A 1 160 ? -11.544 -6.794 8.775 1.00 81.69 160 MET A O 1
ATOM 1300 N N . VAL A 1 161 ? -13.716 -6.848 9.341 1.00 81.25 161 VAL A N 1
ATOM 1301 C CA . VAL A 1 161 ? -13.587 -8.010 10.234 1.00 81.25 161 VAL A CA 1
ATOM 1302 C C . VAL A 1 161 ? -13.307 -9.285 9.434 1.00 81.25 161 VAL A C 1
ATOM 1304 O O . VAL A 1 161 ? -12.499 -10.103 9.869 1.00 81.25 161 VAL A O 1
ATOM 1307 N N . PHE A 1 162 ? -13.915 -9.425 8.253 1.00 83.62 162 PHE A N 1
ATOM 1308 C CA . PHE A 1 162 ? -13.841 -10.648 7.446 1.00 83.62 162 PHE A CA 1
ATOM 1309 C C . PHE A 1 162 ? -12.710 -10.667 6.414 1.00 83.62 162 PHE A C 1
ATOM 1311 O O . PHE A 1 162 ? -12.185 -11.739 6.139 1.00 83.62 162 PHE A O 1
ATOM 1318 N N . ASP A 1 163 ? -12.319 -9.509 5.871 1.00 82.62 163 ASP A N 1
ATOM 1319 C CA . ASP A 1 163 ? -11.223 -9.362 4.896 1.00 82.62 163 ASP A CA 1
ATOM 1320 C C . ASP A 1 163 ? -9.876 -9.528 5.611 1.00 82.62 163 ASP A C 1
ATOM 1322 O O . ASP A 1 163 ? -9.182 -8.550 5.909 1.00 82.62 163 ASP A O 1
ATOM 1326 N N . GLU A 1 164 ? -9.548 -10.755 6.011 1.00 76.31 164 GLU A N 1
ATOM 1327 C CA . GLU A 1 164 ? -8.392 -11.086 6.836 1.00 76.31 164 GLU A CA 1
ATOM 1328 C C . GLU A 1 164 ? -7.093 -10.783 6.090 1.00 76.31 164 GLU A C 1
ATOM 1330 O O . GLU A 1 164 ? -6.108 -10.362 6.711 1.00 76.31 164 GLU A O 1
ATOM 1335 N N . ASP A 1 165 ? -7.056 -11.017 4.782 1.00 72.31 165 ASP A N 1
ATOM 1336 C CA . ASP A 1 165 ? -5.869 -10.819 3.952 1.00 72.31 165 ASP A CA 1
ATOM 1337 C C . ASP A 1 165 ? -5.713 -9.379 3.428 1.00 72.31 165 ASP A C 1
ATOM 1339 O O . ASP A 1 165 ? -4.625 -8.991 2.970 1.00 72.31 165 ASP A O 1
ATOM 1343 N N . MET A 1 166 ? -6.754 -8.557 3.605 1.00 72.94 166 MET A N 1
ATOM 1344 C CA . MET A 1 166 ? -6.836 -7.181 3.124 1.00 72.94 166 MET A CA 1
ATOM 1345 C C . MET A 1 166 ? -6.640 -7.086 1.617 1.00 72.94 166 MET A C 1
ATOM 1347 O O . MET A 1 166 ? -5.956 -6.184 1.101 1.00 72.94 166 MET A O 1
ATOM 1351 N N . SER A 1 167 ? -7.170 -8.064 0.903 1.00 73.00 167 SER A N 1
ATOM 1352 C CA . SER A 1 167 ? -7.290 -8.028 -0.541 1.00 73.00 167 SER A CA 1
ATOM 1353 C C . SER A 1 167 ? -8.300 -6.963 -0.962 1.00 73.00 167 SER A C 1
ATOM 1355 O O . SER A 1 167 ? -8.230 -6.472 -2.092 1.00 73.00 167 SER A O 1
ATOM 1357 N N . GLY A 1 168 ? -9.199 -6.539 -0.064 1.00 76.69 168 GLY A N 1
ATOM 1358 C CA . GLY A 1 168 ? -10.303 -5.643 -0.390 1.00 76.69 168 GLY A CA 1
ATOM 1359 C C . GLY A 1 168 ? -11.350 -6.333 -1.263 1.00 76.69 168 GLY A C 1
ATOM 1360 O O . GLY A 1 168 ? -11.984 -5.666 -2.087 1.00 76.69 168 GLY A O 1
ATOM 1361 N N . VAL A 1 169 ? -11.443 -7.658 -1.148 1.00 79.50 169 VAL A N 1
ATOM 1362 C CA . VAL A 1 169 ? -12.522 -8.542 -1.600 1.00 79.50 169 VAL A CA 1
ATOM 1363 C C . VAL A 1 169 ? -12.721 -9.596 -0.504 1.00 79.50 169 VAL A C 1
ATOM 1365 O O . VAL A 1 169 ? -11.794 -9.845 0.248 1.00 79.50 169 VAL A O 1
ATOM 1368 N N . LEU A 1 170 ? -13.912 -10.184 -0.381 1.00 84.38 170 LEU A N 1
ATOM 1369 C CA . LEU A 1 170 ? -14.100 -11.342 0.499 1.00 84.38 170 LEU A CA 1
ATOM 1370 C C . LEU A 1 170 ? -14.059 -12.601 -0.351 1.00 84.38 170 LEU A C 1
ATOM 1372 O O . LEU A 1 170 ? -14.929 -12.815 -1.202 1.00 84.38 170 LEU A O 1
ATOM 1376 N N . GLU A 1 171 ? -13.046 -13.430 -0.140 1.00 84.25 171 GLU A N 1
ATOM 1377 C CA . GLU A 1 171 ? -12.984 -14.741 -0.774 1.00 84.25 171 GLU A CA 1
ATOM 1378 C C . GLU A 1 171 ? -13.990 -15.705 -0.134 1.00 84.25 171 GLU A C 1
ATOM 1380 O O . GLU A 1 171 ? -14.473 -15.495 0.977 1.00 84.25 171 GLU A O 1
ATOM 1385 N N . ARG A 1 172 ? -14.302 -16.820 -0.810 1.00 84.88 172 ARG A N 1
ATOM 1386 C CA . ARG A 1 172 ? -15.302 -17.799 -0.336 1.00 84.88 172 ARG A CA 1
ATOM 1387 C C . ARG A 1 172 ? -15.093 -18.207 1.126 1.00 84.88 172 ARG A C 1
ATOM 1389 O O . ARG A 1 172 ? -16.058 -18.330 1.868 1.00 84.8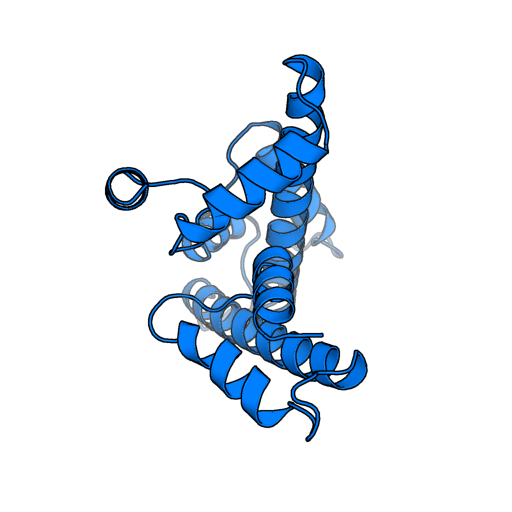8 172 ARG A O 1
ATOM 1396 N N . ASN A 1 173 ? -13.843 -18.409 1.532 1.00 84.81 173 ASN A N 1
ATOM 1397 C CA . ASN A 1 173 ? -13.502 -18.827 2.891 1.00 84.81 173 ASN A CA 1
ATOM 1398 C C . ASN A 1 173 ? -13.735 -17.719 3.930 1.00 84.81 173 ASN A C 1
ATOM 1400 O O . ASN A 1 173 ? -13.997 -18.030 5.087 1.00 84.81 173 ASN A O 1
ATOM 1404 N N . GLU A 1 174 ? -13.635 -16.453 3.528 1.00 84.25 174 GLU A N 1
ATOM 1405 C CA . GLU A 1 174 ? -13.909 -15.288 4.374 1.00 84.25 174 GLU A CA 1
ATOM 1406 C C . GLU A 1 174 ? -15.414 -15.027 4.466 1.00 84.25 174 GLU A C 1
ATOM 1408 O O . GLU A 1 174 ? -15.925 -14.777 5.551 1.00 84.25 174 GLU A O 1
ATOM 1413 N N . VAL A 1 175 ? -16.147 -15.199 3.359 1.00 83.81 175 VAL A N 1
ATOM 1414 C CA . VAL A 1 175 ? -17.616 -15.094 3.337 1.00 83.81 175 VAL A CA 1
ATOM 1415 C C . VAL A 1 175 ? -18.272 -16.164 4.209 1.00 83.81 175 VAL A C 1
ATOM 1417 O O . VAL A 1 175 ? -19.228 -15.872 4.908 1.00 83.81 175 VAL A O 1
ATOM 1420 N N . MET A 1 176 ? -17.754 -17.396 4.215 1.00 82.00 176 MET A N 1
ATOM 1421 C CA . MET A 1 176 ? -18.310 -18.484 5.038 1.00 82.00 176 MET A CA 1
ATOM 1422 C C . MET A 1 176 ? -18.124 -18.273 6.554 1.00 82.00 176 MET A C 1
ATOM 1424 O O . MET A 1 176 ? -18.659 -19.057 7.335 1.00 82.00 176 MET A O 1
ATOM 1428 N N . LYS A 1 177 ? -17.346 -17.264 6.972 1.00 73.81 177 LYS A N 1
ATOM 1429 C CA . LYS A 1 177 ? -17.175 -16.869 8.379 1.00 73.81 177 LYS A CA 1
ATOM 1430 C C . LYS A 1 177 ? -18.126 -15.742 8.808 1.00 73.81 177 LYS A C 1
ATOM 1432 O O . LYS A 1 177 ? -18.183 -15.480 10.008 1.00 73.81 177 LYS A O 1
ATOM 1437 N N . ALA A 1 178 ? -18.790 -15.076 7.857 1.00 62.47 178 ALA A N 1
ATOM 1438 C CA . ALA A 1 178 ? -19.733 -13.980 8.087 1.00 62.47 178 ALA A CA 1
ATOM 1439 C C . ALA A 1 178 ? -21.130 -14.482 8.452 1.00 62.47 178 ALA A C 1
ATOM 1441 O O . ALA A 1 178 ? -21.753 -13.835 9.323 1.00 62.47 178 ALA A O 1
#

pLDDT: mean 87.66, std 6.72, range [61.75, 96.0]

InterPro domains:
  IPR002048 EF-hand domain [PS50222] (154-178)
  IPR011992 EF-hand domain pair [SSF47473] (8-177)
  IPR011992 EF-hand domain pair [SSF47473] (51-177)
  IPR018247 EF-Hand 1, calcium-binding site [PS00018] (163-175)